Protein AF-A0A1F6BPK5-F1 (afdb_monomer_lite)

Radius of gyration: 17.81 Å; chains: 1; bounding box: 45×34×49 Å

Structure (mmCIF, N/CA/C/O backbone):
data_AF-A0A1F6BPK5-F1
#
_entry.id   AF-A0A1F6BPK5-F1
#
loop_
_atom_site.group_PDB
_atom_site.id
_atom_site.type_symbol
_atom_site.label_atom_id
_atom_site.label_alt_id
_atom_site.label_comp_id
_atom_site.label_asym_id
_atom_site.label_entity_id
_atom_site.label_seq_id
_atom_site.pdbx_PDB_ins_code
_atom_site.Cartn_x
_atom_site.Cartn_y
_atom_site.Cartn_z
_atom_site.occupancy
_atom_site.B_iso_or_equiv
_atom_site.auth_seq_id
_atom_site.auth_comp_id
_atom_site.auth_asym_id
_atom_site.auth_atom_id
_atom_site.pdbx_PDB_model_num
ATOM 1 N N . MET A 1 1 ? 6.406 4.941 -2.514 1.00 57.94 1 MET A N 1
ATOM 2 C CA . MET A 1 1 ? 6.292 3.606 -1.877 1.00 57.94 1 MET A CA 1
ATOM 3 C C . MET A 1 1 ? 5.947 3.886 -0.438 1.00 57.94 1 MET A C 1
ATOM 5 O O . MET A 1 1 ? 6.819 4.162 0.384 1.00 57.94 1 MET A O 1
ATOM 9 N N . ASP A 1 2 ? 4.649 3.941 -0.199 1.00 77.12 2 ASP A N 1
ATOM 10 C CA . ASP A 1 2 ? 4.067 4.678 0.917 1.00 77.12 2 ASP A CA 1
ATOM 11 C C . ASP A 1 2 ? 3.753 3.760 2.105 1.00 77.12 2 ASP A C 1
ATOM 13 O O . ASP A 1 2 ? 3.409 4.226 3.186 1.00 77.12 2 ASP A O 1
ATOM 17 N N . LEU A 1 3 ? 4.065 2.467 1.957 1.00 84.62 3 LEU A N 1
ATOM 18 C CA . LEU A 1 3 ? 3.972 1.414 2.967 1.00 84.62 3 LEU A CA 1
ATOM 19 C C . LEU A 1 3 ? 4.445 1.828 4.373 1.00 84.62 3 LEU A C 1
ATOM 21 O O . LEU A 1 3 ? 3.676 1.653 5.322 1.00 84.62 3 LEU A O 1
ATOM 25 N N . PRO A 1 4 ? 5.650 2.408 4.577 1.00 84.31 4 PRO A N 1
ATOM 26 C CA . PRO A 1 4 ? 6.042 2.852 5.914 1.00 84.31 4 PRO A CA 1
ATOM 27 C C . PRO A 1 4 ? 5.141 3.971 6.444 1.00 84.31 4 PRO A C 1
ATOM 29 O O . PRO A 1 4 ? 4.844 4.001 7.634 1.00 84.31 4 PRO A O 1
ATOM 32 N N . SER A 1 5 ? 4.688 4.876 5.572 1.00 83.31 5 SER A N 1
ATOM 33 C CA . SER A 1 5 ? 3.775 5.962 5.936 1.00 83.31 5 SER A CA 1
ATOM 34 C C . SER A 1 5 ? 2.408 5.413 6.350 1.00 83.31 5 SER A C 1
ATOM 36 O O . SER A 1 5 ? 1.886 5.826 7.382 1.00 83.31 5 SER A O 1
ATOM 38 N N . HIS A 1 6 ? 1.852 4.456 5.605 1.00 87.56 6 HIS A N 1
ATOM 39 C CA . HIS A 1 6 ? 0.557 3.838 5.906 1.00 87.56 6 HIS A CA 1
ATOM 40 C C . HIS A 1 6 ? 0.565 3.072 7.226 1.00 87.56 6 HIS A C 1
ATOM 42 O O . HIS A 1 6 ? -0.336 3.246 8.050 1.00 87.56 6 HIS A O 1
ATOM 48 N N . ILE A 1 7 ? 1.618 2.291 7.478 1.00 89.25 7 ILE A N 1
ATOM 49 C CA . ILE A 1 7 ? 1.792 1.573 8.746 1.00 89.25 7 ILE A CA 1
ATOM 50 C C . ILE A 1 7 ? 1.935 2.562 9.910 1.00 89.25 7 ILE A C 1
ATOM 52 O O . ILE A 1 7 ? 1.263 2.406 10.931 1.00 89.25 7 ILE A O 1
ATOM 56 N N . LEU A 1 8 ? 2.789 3.582 9.776 1.00 87.06 8 LEU A N 1
ATOM 57 C CA . LEU A 1 8 ? 3.052 4.531 10.860 1.00 87.06 8 LEU A CA 1
ATOM 58 C C . LEU A 1 8 ? 1.832 5.396 11.183 1.00 87.06 8 LEU A C 1
ATOM 60 O O . LEU A 1 8 ? 1.503 5.541 12.361 1.00 87.06 8 LEU A O 1
ATOM 64 N N . TRP A 1 9 ? 1.133 5.925 10.175 1.00 85.25 9 TRP A N 1
ATOM 65 C CA . TRP A 1 9 ? -0.094 6.694 10.397 1.00 85.25 9 TRP A CA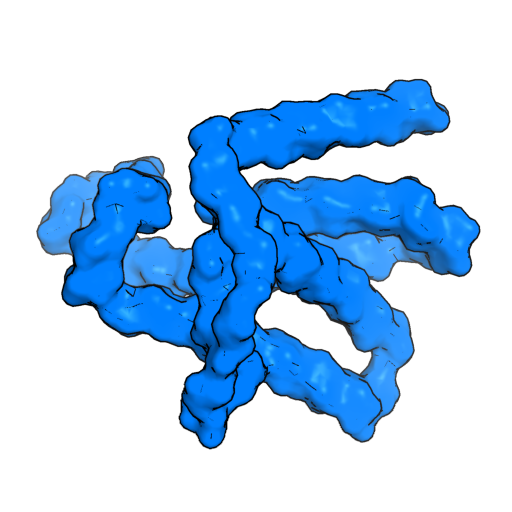 1
ATOM 66 C C . TRP A 1 9 ? -1.184 5.847 11.045 1.00 85.25 9 TRP A C 1
ATOM 68 O O . TRP A 1 9 ? -1.790 6.290 12.019 1.00 85.25 9 TRP A O 1
ATOM 78 N N . THR A 1 10 ? -1.380 4.613 10.574 1.00 88.75 10 THR A N 1
ATOM 79 C CA . THR A 1 10 ? -2.347 3.681 11.172 1.00 88.75 10 THR A CA 1
ATOM 80 C C . THR A 1 10 ? -2.006 3.409 12.633 1.00 88.75 10 THR A C 1
ATOM 82 O O . THR A 1 10 ? -2.872 3.527 13.498 1.00 88.75 10 THR A O 1
ATOM 85 N N . TYR A 1 11 ? -0.735 3.132 12.939 1.00 88.50 11 TYR A N 1
ATOM 86 C CA . TYR A 1 11 ? -0.284 2.904 14.312 1.00 88.50 11 TYR A CA 1
ATOM 87 C C . TYR A 1 11 ? -0.525 4.121 15.214 1.00 88.50 11 TYR A C 1
ATOM 89 O O . TYR A 1 11 ? -1.038 3.988 16.325 1.00 88.50 11 TYR A O 1
ATOM 97 N N . ILE A 1 12 ? -0.161 5.313 14.739 1.00 84.00 12 ILE A N 1
ATOM 98 C CA . ILE A 1 12 ? -0.342 6.575 15.462 1.00 84.00 12 ILE A CA 1
ATOM 99 C C . ILE A 1 12 ? -1.823 6.818 15.758 1.00 84.00 12 ILE A C 1
ATOM 101 O O . ILE A 1 12 ? -2.187 7.070 16.907 1.00 84.00 12 ILE A O 1
ATOM 105 N N . LEU A 1 13 ? -2.684 6.699 14.749 1.00 81.38 13 LEU A N 1
ATOM 106 C CA . LEU A 1 13 ? -4.117 6.944 14.891 1.00 81.38 13 LEU A CA 1
ATOM 107 C C . LEU A 1 13 ? -4.771 5.923 15.822 1.00 81.38 13 LEU A C 1
ATOM 109 O O . LEU A 1 13 ? -5.578 6.300 16.673 1.00 81.38 13 LEU A O 1
ATOM 113 N N . GLU A 1 14 ? -4.369 4.655 15.753 1.00 83.69 14 GLU A N 1
ATOM 114 C CA . GLU A 1 14 ? -4.842 3.654 16.704 1.00 83.69 14 GLU A CA 1
ATOM 115 C C . GLU A 1 14 ? -4.451 3.982 18.148 1.00 83.69 14 GLU A C 1
ATOM 117 O O . GLU A 1 14 ? -5.268 3.827 19.055 1.00 83.69 14 GLU A O 1
ATOM 122 N N . ARG A 1 15 ? -3.223 4.462 18.377 1.00 80.88 15 ARG A N 1
ATOM 123 C CA . ARG A 1 15 ? -2.711 4.787 19.719 1.00 80.88 15 ARG A CA 1
ATOM 124 C C . ARG A 1 15 ? -3.194 6.116 20.289 1.00 80.88 15 ARG A C 1
ATOM 126 O O . ARG A 1 15 ? -3.064 6.310 21.492 1.00 80.88 15 ARG A O 1
ATOM 133 N N . VAL A 1 16 ? -3.682 7.032 19.459 1.00 76.56 16 VAL A N 1
ATOM 134 C CA . VAL A 1 16 ? -4.148 8.355 19.907 1.00 76.56 16 VAL A CA 1
ATOM 135 C C . VAL A 1 16 ? -5.672 8.417 19.958 1.00 76.56 16 VAL A C 1
ATOM 137 O O . VAL A 1 16 ? -6.241 8.942 20.913 1.00 76.56 16 VAL A O 1
ATOM 140 N N . VAL A 1 17 ? -6.342 7.877 18.941 1.00 71.38 17 VAL A N 1
ATOM 141 C CA . VAL A 1 17 ? -7.788 8.044 18.744 1.00 71.38 17 VAL A CA 1
ATOM 142 C C . VAL A 1 17 ? -8.554 6.819 19.235 1.00 71.38 17 VAL A C 1
ATOM 144 O O . VAL A 1 17 ? -9.564 6.942 19.931 1.00 71.38 17 VAL A O 1
ATOM 147 N N . ILE A 1 18 ? -8.073 5.620 18.900 1.00 71.25 18 ILE A N 1
ATOM 148 C CA . ILE A 1 18 ? -8.838 4.386 19.118 1.00 71.25 18 ILE A CA 1
ATOM 149 C C . ILE A 1 18 ? -8.565 3.786 20.493 1.00 71.25 18 ILE A C 1
ATOM 151 O O . ILE A 1 18 ? -9.508 3.348 21.139 1.00 71.25 18 ILE A O 1
ATOM 155 N N . SER A 1 19 ? -7.337 3.825 21.011 1.00 65.38 19 SER A N 1
ATOM 156 C CA . SER A 1 19 ? -7.032 3.251 22.332 1.00 65.38 19 SER A CA 1
ATOM 157 C C . SER A 1 19 ? -7.771 3.924 23.492 1.00 65.38 19 SER A C 1
ATOM 159 O O . SER A 1 19 ? -7.908 3.321 24.550 1.00 65.38 19 SER A O 1
ATOM 161 N N . ASN A 1 20 ? -8.257 5.154 23.296 1.00 62.56 20 ASN A N 1
ATOM 162 C CA . ASN A 1 20 ? -9.085 5.866 24.273 1.00 62.56 20 ASN A CA 1
ATOM 163 C C . ASN A 1 20 ? -10.575 5.472 24.209 1.00 62.56 20 ASN A C 1
ATOM 165 O O . ASN A 1 20 ? -11.313 5.754 25.148 1.00 62.56 20 ASN A O 1
ATOM 169 N N . SER A 1 21 ? -11.031 4.839 23.122 1.00 61.62 21 SER A N 1
ATOM 170 C CA . SER A 1 21 ? -12.451 4.525 22.869 1.00 61.62 21 SER A CA 1
ATOM 171 C C . SER A 1 21 ? -12.746 3.026 22.762 1.00 61.62 21 SER A C 1
ATOM 173 O O . SER A 1 21 ? -13.840 2.575 23.097 1.00 61.62 21 SER A O 1
ATOM 175 N N . VAL A 1 22 ? -11.766 2.236 22.333 1.00 62.97 22 VAL A N 1
ATOM 176 C CA . VAL A 1 22 ? -11.836 0.788 22.170 1.00 62.97 22 VAL A CA 1
ATOM 177 C C . VAL A 1 22 ? -10.661 0.203 22.934 1.00 62.97 22 VAL A C 1
ATOM 179 O O . VAL A 1 22 ? -9.525 0.636 22.755 1.00 62.97 22 VAL A O 1
ATOM 182 N N . ASN A 1 23 ? -10.919 -0.799 23.774 1.00 64.38 23 ASN A N 1
ATOM 183 C CA . ASN A 1 23 ? -9.879 -1.525 24.500 1.00 64.38 23 ASN A CA 1
ATOM 184 C C . ASN A 1 23 ? -9.030 -2.316 23.481 1.00 64.38 23 ASN A C 1
ATOM 186 O O . ASN A 1 23 ? -9.301 -3.478 23.163 1.00 64.38 23 ASN A O 1
ATOM 190 N N . SER A 1 24 ? -8.080 -1.626 22.848 1.00 69.50 24 SER A N 1
ATOM 191 C CA . SER A 1 24 ? -7.398 -2.065 21.635 1.00 69.50 24 SER A CA 1
ATOM 192 C C . SER A 1 24 ? -6.384 -3.145 21.989 1.00 69.50 24 SER A C 1
ATOM 194 O O . SER A 1 24 ? -5.237 -2.858 22.343 1.00 69.50 24 SER A O 1
ATOM 196 N N . SER A 1 25 ? -6.826 -4.402 21.927 1.00 84.50 25 SER A N 1
ATOM 197 C CA . SER A 1 25 ? -5.951 -5.554 22.133 1.00 84.50 25 SER A CA 1
ATOM 198 C C . SER A 1 25 ? -4.782 -5.538 21.133 1.00 84.50 25 SER A C 1
ATOM 200 O O . SER A 1 25 ? -4.953 -5.076 20.000 1.00 84.50 25 SER A O 1
ATOM 202 N N . PRO A 1 26 ? -3.607 -6.096 21.481 1.00 86.12 26 PRO A N 1
ATOM 203 C CA . PRO A 1 26 ? -2.479 -6.203 20.550 1.00 86.12 26 PRO A CA 1
ATOM 204 C C . PRO A 1 26 ? -2.858 -6.876 19.225 1.00 86.12 26 PRO A C 1
ATOM 206 O O . PRO A 1 26 ? -2.368 -6.498 18.165 1.00 86.12 26 PRO A O 1
ATOM 209 N N . LYS A 1 27 ? -3.788 -7.837 19.279 1.00 87.06 27 LYS A N 1
ATOM 210 C CA . LYS A 1 27 ? -4.315 -8.523 18.100 1.00 87.06 27 LYS A CA 1
ATOM 211 C C . LYS A 1 27 ? -5.055 -7.568 17.159 1.00 87.06 27 LYS A C 1
ATOM 213 O O . LYS A 1 27 ? -4.875 -7.680 15.951 1.00 87.06 27 LYS A O 1
ATOM 218 N N . PHE A 1 28 ? -5.874 -6.654 17.692 1.00 86.88 28 PHE A N 1
ATOM 219 C CA . PHE A 1 28 ? -6.577 -5.641 16.892 1.00 86.88 28 PHE A CA 1
ATOM 220 C C . PHE A 1 28 ? -5.570 -4.774 16.137 1.00 86.88 28 PHE A C 1
ATOM 222 O O . PHE A 1 28 ? -5.626 -4.720 14.916 1.00 86.88 28 PHE A O 1
ATOM 229 N N . VAL A 1 29 ? -4.589 -4.226 16.862 1.00 87.88 29 VAL A N 1
ATOM 230 C CA . VAL A 1 29 ? -3.551 -3.347 16.303 1.00 87.88 29 VAL A CA 1
ATOM 231 C C . VAL A 1 29 ? -2.795 -4.035 15.170 1.00 87.88 29 VAL A C 1
ATOM 233 O O . VAL A 1 29 ? -2.714 -3.524 14.060 1.00 87.88 29 VAL A O 1
ATOM 236 N N . LEU A 1 30 ? -2.293 -5.249 15.408 1.00 90.44 30 LEU A N 1
ATOM 237 C CA . LEU A 1 30 ? -1.567 -6.000 14.379 1.00 90.44 30 LEU A CA 1
ATOM 238 C C . LEU A 1 30 ? -2.426 -6.283 13.140 1.00 90.44 30 LEU A C 1
ATOM 240 O O . LEU A 1 30 ? -1.920 -6.249 12.022 1.00 90.44 30 LEU A O 1
ATOM 244 N N . THR A 1 31 ? -3.721 -6.538 13.334 1.00 89.88 31 THR A N 1
ATOM 245 C CA . THR A 1 31 ? -4.652 -6.813 12.234 1.00 89.88 31 THR A CA 1
ATOM 246 C C . THR A 1 31 ? -4.928 -5.553 11.414 1.00 89.88 31 THR A C 1
ATOM 248 O O . THR A 1 31 ? -4.913 -5.613 10.187 1.00 89.88 31 THR A O 1
ATOM 251 N N . SER A 1 32 ? -5.114 -4.400 12.058 1.00 90.31 32 SER A N 1
ATOM 252 C CA . SER A 1 32 ? -5.283 -3.123 11.361 1.00 90.31 32 SER A CA 1
ATOM 253 C C . SER A 1 32 ? -4.016 -2.710 10.614 1.00 90.31 32 SER A C 1
ATOM 255 O O . SER A 1 32 ? -4.095 -2.332 9.450 1.00 90.31 32 SER A O 1
ATOM 257 N N . LEU A 1 33 ? -2.835 -2.843 11.229 1.00 92.44 33 LEU A N 1
ATOM 258 C CA . LEU A 1 33 ? -1.558 -2.564 10.558 1.00 92.44 33 LEU A CA 1
ATOM 259 C C . LEU A 1 33 ? -1.349 -3.464 9.339 1.00 92.44 33 LEU A C 1
ATOM 261 O O . LEU A 1 33 ? -0.877 -2.995 8.306 1.00 92.44 33 LEU A O 1
ATOM 265 N N . PHE A 1 34 ? -1.732 -4.739 9.441 1.00 92.62 34 PHE A N 1
ATOM 266 C CA . PHE A 1 34 ? -1.723 -5.647 8.302 1.00 92.62 34 PHE A CA 1
ATOM 267 C C . PHE A 1 34 ? -2.630 -5.134 7.179 1.00 92.62 34 PHE A C 1
ATOM 269 O O . PHE A 1 34 ? -2.166 -5.019 6.050 1.00 92.62 34 PHE A O 1
ATOM 276 N N . PHE A 1 35 ? -3.881 -4.763 7.471 1.00 90.94 35 PHE A N 1
ATOM 277 C CA . PHE A 1 35 ? -4.796 -4.237 6.452 1.00 90.94 35 PHE A CA 1
ATOM 278 C C . PHE A 1 35 ? -4.380 -2.876 5.884 1.00 90.94 35 PHE A C 1
ATOM 280 O O . PHE A 1 35 ? -4.669 -2.608 4.722 1.00 90.94 35 PHE A O 1
ATOM 287 N N . ALA A 1 36 ? -3.660 -2.055 6.649 1.00 91.00 36 ALA A N 1
ATOM 288 C CA . ALA A 1 36 ? -3.068 -0.814 6.156 1.00 91.00 36 ALA A CA 1
ATOM 289 C C . ALA A 1 36 ? -1.877 -1.052 5.213 1.00 91.00 36 ALA A C 1
ATOM 291 O O . ALA A 1 36 ? -1.648 -0.273 4.296 1.00 91.00 36 ALA A O 1
ATOM 292 N N . ALA A 1 37 ? -1.110 -2.120 5.436 1.00 91.25 37 ALA A N 1
ATOM 293 C CA . ALA A 1 37 ? 0.040 -2.496 4.614 1.00 91.25 37 ALA A CA 1
ATOM 294 C C . ALA A 1 37 ? -0.339 -3.324 3.378 1.00 91.25 37 ALA A C 1
ATOM 296 O O . ALA A 1 37 ? 0.399 -3.373 2.392 1.00 91.25 37 ALA A O 1
ATOM 297 N N . LEU A 1 38 ? -1.464 -4.033 3.456 1.00 89.94 38 LEU A N 1
ATOM 298 C CA . LEU A 1 38 ? -1.869 -5.033 2.479 1.00 89.94 38 LEU A CA 1
ATOM 299 C C . LEU A 1 38 ? -1.957 -4.502 1.037 1.00 89.94 38 LEU A C 1
ATOM 301 O O . LEU A 1 38 ? -1.457 -5.206 0.157 1.00 89.94 38 LEU A O 1
ATOM 305 N N . PRO A 1 39 ? -2.520 -3.308 0.757 1.00 87.62 39 PRO A N 1
ATOM 306 C CA . PRO A 1 39 ? -2.608 -2.808 -0.612 1.00 87.62 39 PRO A CA 1
ATOM 307 C C . PRO A 1 39 ? -1.223 -2.599 -1.229 1.00 87.62 39 PRO A C 1
ATOM 309 O O . PRO A 1 39 ? -0.935 -3.144 -2.292 1.00 87.62 39 PRO A O 1
ATOM 312 N N . ASP A 1 40 ? -0.322 -1.926 -0.508 1.00 87.25 40 ASP A N 1
ATOM 313 C CA . ASP A 1 40 ? 1.047 -1.676 -0.967 1.00 87.25 40 ASP A CA 1
ATOM 314 C C . ASP A 1 40 ? 1.819 -2.974 -1.226 1.00 87.25 40 ASP A C 1
ATOM 316 O O . ASP A 1 40 ? 2.574 -3.079 -2.197 1.00 87.25 40 ASP A O 1
ATOM 320 N N . ILE A 1 41 ? 1.644 -3.976 -0.355 1.00 89.38 41 ILE A N 1
ATOM 321 C CA . ILE A 1 41 ? 2.297 -5.282 -0.492 1.00 89.38 41 ILE A CA 1
ATOM 322 C C . ILE A 1 41 ? 1.775 -5.998 -1.737 1.00 89.38 41 ILE A C 1
ATOM 324 O O . ILE A 1 41 ? 2.577 -6.497 -2.530 1.00 89.38 41 ILE A O 1
ATOM 328 N N . LEU A 1 42 ? 0.454 -6.063 -1.912 1.00 88.25 42 LEU A N 1
ATOM 329 C CA . LEU A 1 42 ? -0.176 -6.733 -3.050 1.00 88.25 42 LEU A CA 1
ATOM 330 C C . LEU A 1 42 ? 0.119 -6.021 -4.373 1.00 88.25 42 LEU A C 1
ATOM 332 O O . LEU A 1 42 ? 0.261 -6.687 -5.395 1.00 88.25 42 LEU A O 1
ATOM 336 N N . GLU A 1 43 ? 0.266 -4.699 -4.355 1.00 85.69 43 GLU A N 1
ATOM 337 C CA . GLU A 1 43 ? 0.647 -3.919 -5.529 1.00 85.69 43 GLU A CA 1
ATOM 338 C C . GLU A 1 43 ? 2.124 -4.104 -5.896 1.00 85.69 43 GLU A C 1
ATOM 340 O O . GLU A 1 43 ? 2.466 -4.411 -7.040 1.00 85.69 43 GLU A O 1
ATOM 345 N N . SER A 1 44 ? 3.014 -3.979 -4.914 1.00 86.00 44 SER A N 1
ATOM 346 C CA . SER A 1 44 ? 4.456 -3.922 -5.164 1.00 86.00 44 SER A CA 1
ATOM 347 C C . SER A 1 44 ? 5.081 -5.298 -5.393 1.00 86.00 44 SER A C 1
ATOM 349 O O . SER A 1 44 ? 6.051 -5.435 -6.142 1.00 86.00 44 SER A O 1
ATOM 351 N N . THR A 1 45 ? 4.555 -6.336 -4.739 1.00 90.12 45 THR A N 1
ATOM 352 C CA . THR A 1 45 ? 5.162 -7.676 -4.734 1.00 90.12 45 THR A CA 1
ATOM 353 C C . THR A 1 45 ? 5.196 -8.315 -6.126 1.00 90.12 45 THR A C 1
ATOM 355 O O . THR A 1 45 ? 6.276 -8.756 -6.525 1.00 90.12 45 THR A O 1
ATOM 358 N N . PRO A 1 46 ? 4.102 -8.344 -6.915 1.00 90.69 46 PRO A N 1
ATOM 359 C CA . PRO A 1 46 ? 4.132 -8.889 -8.273 1.00 90.69 46 PRO A CA 1
ATOM 360 C C . PRO A 1 46 ? 5.166 -8.191 -9.161 1.00 90.69 46 PRO A C 1
ATOM 362 O O . PRO A 1 46 ? 5.872 -8.852 -9.925 1.00 90.69 46 PRO A O 1
ATOM 365 N N . PHE A 1 47 ? 5.309 -6.869 -9.021 1.00 90.25 47 PHE A N 1
ATOM 366 C CA . PHE A 1 47 ? 6.285 -6.095 -9.781 1.00 90.25 47 PHE A CA 1
ATOM 367 C C . PHE A 1 47 ? 7.728 -6.425 -9.384 1.00 90.25 47 PHE A C 1
ATOM 369 O O . PHE A 1 47 ? 8.558 -6.726 -10.247 1.00 90.25 47 PHE A O 1
ATOM 376 N N . ILE A 1 48 ? 8.018 -6.475 -8.082 1.00 91.88 48 ILE A N 1
ATOM 377 C CA . ILE A 1 48 ? 9.337 -6.862 -7.562 1.00 91.88 48 ILE A CA 1
ATOM 378 C C . ILE A 1 48 ? 9.696 -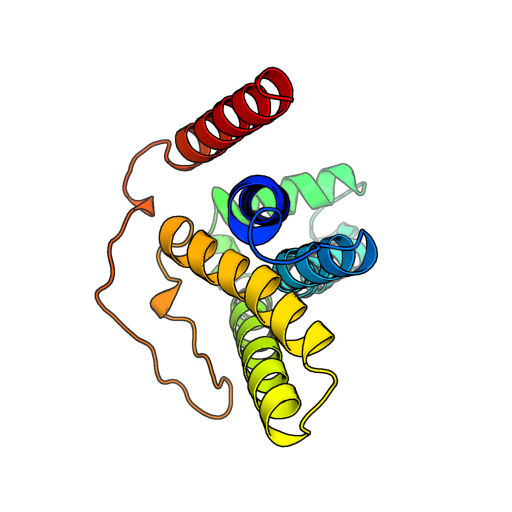8.293 -7.987 1.00 91.88 48 ILE A C 1
ATOM 380 O O . ILE A 1 48 ? 10.819 -8.537 -8.433 1.00 91.88 48 ILE A O 1
ATOM 384 N N . VAL A 1 49 ? 8.753 -9.235 -7.890 1.00 93.19 49 VAL A N 1
ATOM 385 C CA . VAL A 1 49 ? 8.950 -10.632 -8.309 1.00 93.19 49 VAL A CA 1
ATOM 386 C C . VAL A 1 49 ? 9.223 -10.709 -9.809 1.00 93.19 49 VAL A C 1
ATOM 388 O O . VAL A 1 49 ? 10.185 -11.362 -10.220 1.00 93.19 49 VAL A O 1
ATOM 391 N N . TYR A 1 50 ? 8.450 -10.000 -10.634 1.00 93.62 50 TYR A N 1
ATOM 392 C CA . TYR A 1 50 ? 8.678 -9.942 -12.078 1.00 93.62 50 TYR A CA 1
ATOM 393 C C . TYR A 1 50 ? 10.092 -9.444 -12.414 1.00 93.62 50 TYR A C 1
ATOM 395 O O . TYR A 1 50 ? 10.790 -10.070 -13.221 1.00 93.62 50 TYR A O 1
ATOM 403 N N . LEU A 1 51 ? 10.546 -8.363 -11.770 1.00 94.19 51 LEU A N 1
ATOM 404 C CA . LEU A 1 51 ? 11.892 -7.817 -11.963 1.00 94.19 51 LEU A CA 1
ATOM 405 C C . LEU A 1 51 ? 12.982 -8.775 -11.477 1.00 94.19 51 LEU A C 1
ATOM 407 O O . LEU A 1 51 ? 14.020 -8.897 -12.126 1.00 94.19 51 LEU A O 1
ATOM 411 N N . ALA A 1 52 ? 12.753 -9.488 -10.373 1.00 94.38 52 ALA A N 1
ATOM 412 C CA . ALA A 1 52 ? 13.686 -10.491 -9.869 1.00 94.38 52 ALA A CA 1
ATOM 413 C C . ALA A 1 52 ? 13.868 -11.653 -10.857 1.00 94.38 52 ALA A C 1
ATOM 415 O O . ALA A 1 52 ? 15.003 -12.076 -11.103 1.00 94.38 52 ALA A O 1
ATOM 416 N N . LEU A 1 53 ? 12.774 -12.117 -11.467 1.00 95.75 53 LEU A N 1
ATOM 417 C CA . LEU A 1 53 ? 12.790 -13.166 -12.489 1.00 95.75 53 LEU A CA 1
ATOM 418 C C . LEU A 1 53 ? 13.455 -12.693 -13.791 1.00 95.75 53 LEU A C 1
ATOM 420 O O . LEU A 1 53 ? 14.209 -13.442 -14.410 1.00 95.75 53 LEU A O 1
ATOM 424 N N . HIS A 1 54 ? 13.261 -11.427 -14.169 1.00 94.88 54 HIS A N 1
ATOM 425 C CA . HIS A 1 54 ? 13.797 -10.846 -15.406 1.00 94.88 54 HIS A CA 1
ATOM 426 C C . HIS A 1 54 ? 15.051 -9.990 -15.192 1.00 94.88 54 HIS A C 1
ATOM 428 O O . HIS A 1 54 ? 15.422 -9.196 -16.057 1.00 94.88 54 HIS A O 1
ATOM 434 N N . ARG A 1 55 ? 15.757 -10.170 -14.069 1.00 94.38 55 ARG A N 1
ATOM 435 C CA . ARG A 1 55 ? 16.849 -9.281 -13.637 1.00 94.38 55 ARG A CA 1
ATOM 436 C C . ARG A 1 55 ? 17.943 -9.072 -14.689 1.00 94.38 55 ARG A C 1
ATOM 438 O O . ARG A 1 55 ? 18.456 -7.969 -14.825 1.00 94.38 55 ARG A O 1
ATOM 445 N N . LYS A 1 56 ? 18.255 -10.101 -15.491 1.00 93.88 56 LYS A N 1
ATOM 446 C CA . LYS A 1 56 ? 19.252 -10.019 -16.576 1.00 93.88 56 LYS A CA 1
ATOM 447 C C . LYS A 1 56 ? 18.834 -9.048 -17.685 1.00 93.88 56 LYS A C 1
ATOM 449 O O . LYS A 1 56 ? 19.678 -8.299 -18.158 1.00 93.88 56 LYS A O 1
ATOM 454 N N . LYS A 1 57 ? 17.548 -9.034 -18.061 1.00 94.00 57 LYS A N 1
ATOM 455 C CA . LYS A 1 57 ? 16.998 -8.146 -19.102 1.00 94.00 57 LYS A CA 1
ATOM 456 C C . LYS A 1 57 ? 17.153 -6.673 -18.721 1.00 94.00 57 LYS A C 1
ATOM 458 O O . LYS A 1 57 ? 17.427 -5.848 -19.579 1.00 94.00 57 LYS A O 1
ATOM 463 N N . TYR A 1 58 ? 17.004 -6.372 -17.433 1.00 91.06 58 TYR A N 1
ATOM 464 C CA . TYR A 1 58 ? 17.051 -5.012 -16.891 1.00 91.06 58 TYR A CA 1
ATOM 465 C C . TYR A 1 58 ? 18.410 -4.649 -16.263 1.00 91.06 58 TYR A C 1
ATOM 467 O O . TYR A 1 58 ? 18.528 -3.622 -15.603 1.00 91.06 58 TYR A O 1
ATOM 475 N N . GLY A 1 59 ? 19.443 -5.487 -16.419 1.00 93.50 59 GLY A N 1
ATOM 476 C CA . GLY A 1 59 ? 20.776 -5.223 -15.858 1.00 93.50 59 GLY A CA 1
ATOM 477 C C . GLY A 1 59 ? 20.846 -5.219 -14.321 1.00 93.50 59 GLY A C 1
ATOM 478 O O . GLY A 1 59 ? 21.791 -4.679 -13.745 1.00 93.50 59 GLY A O 1
ATOM 479 N N . LEU A 1 60 ? 19.870 -5.826 -13.640 1.00 94.88 60 LEU A N 1
ATOM 480 C CA . LEU A 1 60 ? 19.747 -5.847 -12.182 1.00 94.88 60 LEU A CA 1
ATOM 481 C C . LEU A 1 60 ? 20.561 -7.015 -11.604 1.00 94.88 60 LEU A C 1
ATOM 483 O O . LEU A 1 60 ? 20.351 -8.183 -11.944 1.00 94.88 60 LEU A O 1
ATOM 487 N N . LYS A 1 61 ? 21.520 -6.709 -10.724 1.00 92.75 61 LYS A N 1
ATOM 488 C CA . LYS A 1 61 ? 22.494 -7.690 -10.204 1.00 92.75 61 LYS A CA 1
ATOM 489 C C . LYS A 1 61 ? 22.061 -8.329 -8.888 1.00 92.75 61 LYS A C 1
ATOM 491 O O . LYS A 1 61 ? 22.363 -9.491 -8.639 1.00 92.75 61 LYS A O 1
ATOM 496 N N . ASN A 1 62 ? 21.380 -7.574 -8.033 1.00 93.31 62 ASN A N 1
ATOM 497 C CA . ASN A 1 62 ? 20.992 -7.998 -6.689 1.00 93.31 62 ASN A CA 1
ATOM 498 C C . ASN A 1 62 ? 19.667 -7.353 -6.252 1.00 93.31 62 ASN A C 1
ATOM 500 O O . ASN A 1 62 ? 19.138 -6.463 -6.919 1.00 93.31 62 ASN A O 1
ATOM 504 N N . PHE A 1 63 ? 19.142 -7.784 -5.105 1.00 88.88 63 PHE A N 1
ATOM 505 C CA . PHE A 1 63 ? 17.879 -7.270 -4.574 1.00 88.88 63 PHE A CA 1
ATOM 506 C C . PHE A 1 63 ? 17.901 -5.752 -4.335 1.00 88.88 63 PHE A C 1
ATOM 508 O O . PHE A 1 63 ? 16.945 -5.062 -4.676 1.00 88.88 63 PHE A O 1
ATOM 515 N N . LYS A 1 64 ? 19.030 -5.206 -3.860 1.00 92.69 64 LYS A N 1
ATOM 516 C CA . LYS A 1 64 ? 19.209 -3.756 -3.688 1.00 92.69 64 LYS A CA 1
ATOM 517 C C . LYS A 1 64 ? 19.017 -3.000 -5.008 1.00 92.69 64 LYS A C 1
ATOM 519 O O . LYS A 1 64 ? 18.304 -2.007 -5.029 1.00 92.69 64 LYS A O 1
ATOM 524 N N . SER A 1 65 ? 19.595 -3.492 -6.107 1.00 93.00 65 SER A N 1
ATOM 525 C CA . SER A 1 65 ? 19.428 -2.880 -7.432 1.00 93.00 65 SER A CA 1
ATOM 526 C C . SER A 1 65 ? 17.990 -2.954 -7.945 1.00 93.00 65 SER A C 1
ATOM 528 O O . SER A 1 65 ? 17.539 -2.001 -8.566 1.00 93.00 65 SER A O 1
ATOM 530 N N . ILE A 1 66 ? 17.254 -4.031 -7.636 1.00 91.94 66 ILE A N 1
ATOM 531 C CA . ILE A 1 66 ? 15.825 -4.141 -7.966 1.00 91.94 66 ILE A CA 1
ATOM 532 C C . ILE A 1 66 ? 15.042 -3.066 -7.219 1.00 91.94 66 ILE A C 1
ATOM 534 O O . ILE A 1 66 ? 14.289 -2.322 -7.833 1.00 91.94 66 ILE A O 1
ATOM 538 N N . PHE A 1 67 ? 15.258 -2.938 -5.911 1.00 89.62 67 PHE A N 1
ATOM 539 C CA . PHE A 1 67 ? 14.539 -1.961 -5.101 1.00 89.62 67 PHE A CA 1
ATOM 540 C C . PHE A 1 67 ? 14.854 -0.517 -5.518 1.00 89.62 67 PHE A C 1
ATOM 542 O O . PHE A 1 67 ? 13.947 0.298 -5.660 1.00 89.62 67 PHE A O 1
ATOM 549 N N . SER A 1 68 ? 16.126 -0.208 -5.795 1.00 89.31 68 SER A N 1
ATOM 550 C CA . SER A 1 68 ? 16.521 1.098 -6.336 1.00 89.31 68 SER A CA 1
ATOM 551 C C . SER A 1 68 ? 15.887 1.380 -7.698 1.00 89.31 68 SER A C 1
ATOM 553 O O . SER A 1 68 ? 15.449 2.501 -7.928 1.00 89.31 68 SER A O 1
ATOM 555 N N . PHE A 1 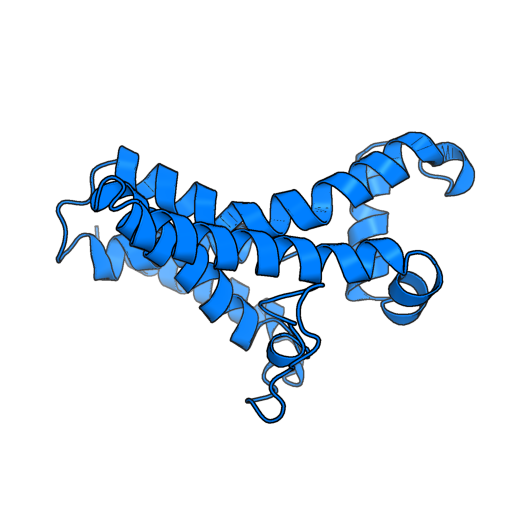69 ? 15.804 0.375 -8.576 1.00 91.00 69 PHE A N 1
ATOM 556 C CA . PHE A 1 69 ? 15.140 0.506 -9.871 1.00 91.00 69 PHE A CA 1
ATOM 557 C C . PHE A 1 69 ? 13.641 0.773 -9.718 1.00 91.00 69 PHE A C 1
ATOM 559 O O . PHE A 1 69 ? 13.124 1.669 -10.374 1.00 91.00 69 PHE A O 1
ATOM 566 N N . VAL A 1 70 ? 12.958 0.047 -8.825 1.00 88.38 70 VAL A N 1
ATOM 567 C CA . VAL A 1 70 ? 11.536 0.276 -8.524 1.00 88.38 70 VAL A CA 1
ATOM 568 C C . VAL A 1 70 ? 11.322 1.705 -8.035 1.00 88.38 70 VAL A C 1
ATOM 570 O O . VAL A 1 70 ? 10.480 2.403 -8.580 1.00 88.38 70 VAL A O 1
ATOM 573 N N . ILE A 1 71 ? 12.115 2.177 -7.069 1.00 84.81 71 ILE A N 1
ATOM 574 C CA . ILE A 1 71 ? 11.982 3.551 -6.564 1.00 84.81 71 ILE A CA 1
ATOM 575 C C . ILE A 1 71 ? 12.199 4.575 -7.682 1.00 84.81 71 ILE A C 1
ATOM 577 O O . ILE A 1 71 ? 11.406 5.508 -7.797 1.00 84.81 71 ILE A O 1
ATOM 581 N N . ASP A 1 72 ? 13.252 4.412 -8.486 1.00 86.56 72 ASP A N 1
ATOM 582 C CA . ASP A 1 72 ? 13.574 5.348 -9.567 1.00 86.56 72 ASP A CA 1
ATOM 583 C C . ASP A 1 72 ? 12.455 5.396 -10.610 1.00 86.56 72 ASP A C 1
ATOM 585 O O . ASP A 1 72 ? 11.982 6.476 -10.966 1.00 86.56 72 ASP A O 1
ATOM 589 N N . ILE A 1 73 ? 11.977 4.232 -11.052 1.00 85.94 73 ILE A N 1
ATOM 590 C CA . ILE A 1 73 ? 10.984 4.166 -12.119 1.00 85.94 73 ILE A CA 1
ATOM 591 C C . ILE A 1 73 ? 9.605 4.653 -11.657 1.00 85.94 73 ILE A C 1
ATOM 593 O O . ILE A 1 73 ? 8.937 5.342 -12.417 1.00 85.94 73 ILE A O 1
ATOM 597 N N . THR A 1 74 ? 9.209 4.404 -10.402 1.00 77.62 74 THR A N 1
ATOM 598 C CA . THR A 1 74 ? 7.896 4.831 -9.881 1.00 77.62 74 THR A CA 1
ATOM 599 C C . THR A 1 74 ? 7.864 6.264 -9.336 1.00 77.62 74 THR A C 1
ATOM 601 O O . THR A 1 74 ? 6.791 6.745 -8.999 1.00 77.62 74 THR A O 1
ATOM 604 N N . HIS A 1 75 ? 9.004 6.945 -9.151 1.00 75.50 75 HIS A N 1
ATOM 605 C CA . HIS A 1 75 ? 9.016 8.330 -8.629 1.00 75.50 75 HIS A CA 1
ATOM 606 C C . HIS A 1 75 ? 9.636 9.334 -9.599 1.00 75.50 75 HIS A C 1
ATOM 608 O O . HIS A 1 75 ? 9.176 10.472 -9.666 1.00 75.50 75 HIS A O 1
ATOM 614 N N . ASN A 1 76 ? 10.675 8.940 -10.339 1.00 78.25 76 ASN A N 1
ATOM 615 C CA . ASN A 1 76 ? 11.407 9.847 -11.224 1.00 78.25 76 ASN A CA 1
ATOM 616 C C . ASN A 1 76 ? 11.057 9.641 -12.702 1.00 78.25 76 ASN A C 1
ATOM 618 O O . ASN A 1 76 ? 11.245 10.562 -13.493 1.00 78.25 76 ASN A O 1
ATOM 622 N N . LYS A 1 77 ? 10.572 8.451 -13.086 1.00 83.81 77 LYS A N 1
ATOM 623 C CA . LYS A 1 77 ? 10.309 8.079 -14.488 1.00 83.81 77 LYS A CA 1
ATOM 624 C C . LYS A 1 77 ? 8.930 7.448 -14.679 1.00 83.81 77 LYS A C 1
ATOM 626 O O . LYS A 1 77 ? 8.797 6.426 -15.348 1.00 83.81 77 LYS A O 1
ATOM 631 N N . GLN A 1 78 ? 7.905 8.078 -14.107 1.00 78.19 78 GLN A N 1
ATOM 632 C CA . GLN A 1 78 ? 6.532 7.566 -14.138 1.00 78.19 78 GLN A CA 1
ATOM 633 C C . GLN A 1 78 ? 6.039 7.263 -15.567 1.00 78.19 78 GLN A C 1
ATOM 635 O O . GLN A 1 78 ? 5.452 6.213 -15.795 1.00 78.19 78 GLN A O 1
ATOM 640 N N . ASP A 1 79 ? 6.363 8.108 -16.552 1.00 81.94 79 ASP A N 1
ATOM 641 C CA . ASP A 1 79 ? 5.974 7.872 -17.952 1.00 81.94 79 ASP A CA 1
ATOM 642 C C . ASP A 1 79 ? 6.604 6.586 -18.529 1.00 81.94 79 ASP A C 1
ATOM 644 O O . ASP A 1 79 ? 5.973 5.844 -19.289 1.00 81.94 79 ASP A O 1
ATOM 648 N N . GLU A 1 80 ? 7.853 6.287 -18.150 1.00 85.88 80 GLU A N 1
ATOM 649 C CA . GLU A 1 80 ? 8.539 5.048 -18.528 1.00 85.88 80 GLU A CA 1
ATOM 650 C C . GLU A 1 80 ? 7.914 3.842 -17.818 1.00 85.88 80 GLU A C 1
ATOM 652 O O . GLU A 1 80 ? 7.738 2.791 -18.439 1.00 85.88 80 GLU A O 1
ATOM 657 N N . TYR A 1 81 ? 7.551 3.993 -16.540 1.00 83.44 81 TYR A N 1
ATOM 658 C CA . TYR A 1 81 ? 6.842 2.967 -15.779 1.00 83.44 81 TYR A CA 1
ATOM 659 C C . TYR A 1 81 ? 5.515 2.597 -16.449 1.00 83.44 81 TYR A C 1
ATOM 661 O O . TYR A 1 81 ? 5.289 1.423 -16.750 1.00 83.44 81 TYR A O 1
ATOM 669 N N . ASP A 1 82 ? 4.683 3.591 -16.756 1.00 81.50 82 ASP A N 1
ATOM 670 C CA . ASP A 1 82 ? 3.356 3.387 -17.341 1.00 81.50 82 ASP A CA 1
ATOM 671 C C . ASP A 1 82 ? 3.442 2.762 -18.744 1.00 81.50 82 ASP A C 1
ATOM 673 O O . ASP A 1 82 ? 2.622 1.913 -19.108 1.00 81.50 82 ASP A O 1
ATOM 677 N N . THR A 1 83 ? 4.474 3.120 -19.515 1.00 86.19 83 THR A N 1
ATOM 678 C CA . THR A 1 83 ? 4.690 2.606 -20.877 1.00 86.19 83 THR A CA 1
ATOM 679 C C . THR A 1 83 ? 5.261 1.187 -20.887 1.00 86.19 83 THR A C 1
ATOM 681 O O . THR A 1 83 ? 4.786 0.329 -21.634 1.00 86.19 83 THR A O 1
ATOM 684 N N . ASN A 1 84 ? 6.282 0.914 -20.070 1.00 87.19 84 ASN A N 1
ATOM 685 C CA . ASN A 1 84 ? 6.980 -0.377 -20.069 1.00 87.19 84 ASN A CA 1
ATOM 686 C C . ASN A 1 84 ? 6.279 -1.433 -19.207 1.00 87.19 84 ASN A C 1
ATOM 688 O O . ASN A 1 84 ? 6.450 -2.636 -19.437 1.00 87.19 84 ASN A O 1
ATOM 692 N N . PHE A 1 85 ? 5.491 -1.001 -18.222 1.00 88.94 85 PHE A N 1
ATOM 693 C CA . PHE A 1 85 ? 4.795 -1.864 -17.271 1.00 88.94 85 PHE A CA 1
ATOM 694 C C . PHE A 1 85 ? 3.313 -1.479 -17.126 1.00 88.94 85 PHE A C 1
ATOM 696 O O . PHE A 1 85 ? 2.816 -1.334 -16.008 1.00 88.94 85 PHE A O 1
ATOM 703 N N . PRO A 1 86 ? 2.543 -1.416 -18.232 1.00 86.12 86 PRO A N 1
ATOM 704 C CA . PRO A 1 86 ? 1.138 -1.004 -18.189 1.00 86.12 86 PRO A CA 1
ATOM 705 C C . PRO A 1 86 ? 0.268 -1.970 -17.374 1.00 86.12 86 PRO A C 1
ATOM 707 O O . PRO A 1 86 ? -0.807 -1.614 -16.898 1.00 86.12 86 PRO A O 1
ATOM 710 N N . TRP A 1 87 ? 0.713 -3.219 -17.218 1.00 87.06 87 TRP A N 1
ATOM 711 C CA . TRP A 1 87 ? 0.072 -4.190 -16.338 1.00 87.06 87 TRP A CA 1
ATOM 712 C C . TRP A 1 87 ? 0.291 -3.851 -14.860 1.00 87.06 87 TRP A C 1
ATOM 714 O O . TRP A 1 87 ? -0.638 -4.020 -14.081 1.00 87.06 87 TRP A O 1
ATOM 724 N N . ALA A 1 88 ? 1.469 -3.344 -14.481 1.00 83.38 88 ALA A N 1
ATOM 725 C CA . ALA A 1 88 ? 1.801 -3.011 -13.099 1.00 83.38 88 ALA A CA 1
ATOM 726 C C . ALA A 1 88 ? 1.005 -1.784 -12.637 1.00 83.38 88 ALA A C 1
ATOM 728 O O . ALA A 1 88 ? 0.405 -1.819 -11.568 1.00 83.38 88 ALA A O 1
ATOM 729 N N . ALA A 1 89 ? 0.851 -0.778 -13.504 1.00 76.38 89 ALA A N 1
ATOM 730 C CA . ALA A 1 89 ? -0.063 0.343 -13.267 1.00 76.38 89 ALA A CA 1
ATOM 731 C C . ALA A 1 89 ? -1.521 -0.115 -13.035 1.00 76.38 89 ALA A C 1
ATOM 733 O O . ALA A 1 89 ? -2.239 0.446 -12.211 1.00 76.38 89 ALA A O 1
ATOM 734 N N . LYS A 1 90 ? -1.968 -1.185 -13.711 1.00 83.00 90 LYS A N 1
ATOM 735 C CA . LYS A 1 90 ? -3.317 -1.748 -13.517 1.00 83.00 90 LYS A CA 1
ATOM 736 C C . LYS A 1 90 ? -3.464 -2.577 -12.243 1.00 83.00 90 LYS A C 1
ATOM 738 O O . LYS A 1 90 ? -4.592 -2.728 -11.776 1.00 83.00 90 LYS A O 1
ATOM 743 N N . ILE A 1 91 ? -2.378 -3.122 -11.687 1.00 83.69 91 ILE A N 1
ATOM 744 C CA . ILE A 1 91 ? -2.439 -3.907 -10.445 1.00 83.69 91 ILE A CA 1
ATOM 745 C C . ILE A 1 91 ? -2.994 -3.054 -9.311 1.00 83.69 91 ILE A C 1
ATOM 747 O O . ILE A 1 91 ? -3.842 -3.550 -8.575 1.00 83.69 91 ILE A O 1
ATOM 751 N N . SER A 1 92 ? -2.608 -1.778 -9.227 1.00 77.75 92 SER A N 1
ATOM 752 C CA . SER A 1 92 ? -3.144 -0.864 -8.216 1.00 77.75 92 SER A CA 1
ATOM 753 C C . SER A 1 92 ? -4.680 -0.849 -8.213 1.00 77.75 92 SER A C 1
ATOM 755 O O . SER A 1 92 ? -5.309 -1.030 -7.167 1.00 77.75 92 SER A O 1
ATOM 757 N N . PHE A 1 93 ? -5.313 -0.781 -9.393 1.00 79.12 93 PHE A N 1
ATOM 758 C CA . PHE A 1 93 ? -6.776 -0.826 -9.514 1.00 79.12 93 PHE A CA 1
ATOM 759 C C . PHE A 1 93 ? -7.379 -2.159 -9.066 1.00 79.12 93 PHE A C 1
ATOM 761 O O . PHE A 1 93 ? -8.409 -2.161 -8.387 1.00 79.12 93 PHE A O 1
ATOM 768 N N . TYR A 1 94 ? -6.759 -3.288 -9.422 1.00 82.69 94 TYR A N 1
ATOM 769 C CA . TYR A 1 94 ? -7.221 -4.606 -8.980 1.00 82.69 94 TYR A CA 1
ATOM 770 C C . TYR A 1 94 ? -7.120 -4.759 -7.462 1.00 82.69 94 TYR A C 1
ATOM 772 O O . TYR A 1 94 ? -8.070 -5.226 -6.838 1.00 82.69 94 TYR A O 1
ATOM 780 N N . THR A 1 95 ? -6.007 -4.334 -6.865 1.00 83.94 95 THR A N 1
ATOM 781 C CA . THR A 1 95 ? -5.767 -4.445 -5.425 1.00 83.94 95 THR A CA 1
ATOM 782 C C . THR A 1 95 ? -6.781 -3.630 -4.626 1.00 83.94 95 THR A C 1
ATOM 784 O O . THR A 1 95 ? -7.425 -4.167 -3.724 1.00 83.94 95 THR A O 1
ATOM 787 N N . HIS A 1 96 ? -6.998 -2.366 -4.994 1.00 78.56 96 HIS A N 1
ATOM 788 C CA . HIS A 1 96 ? -7.977 -1.510 -4.320 1.00 78.56 96 HIS A CA 1
ATOM 789 C C . HIS A 1 96 ? -9.409 -2.037 -4.482 1.00 78.56 96 HIS A C 1
ATOM 791 O O . HIS A 1 96 ? -10.162 -2.109 -3.511 1.00 78.56 96 HIS A O 1
ATOM 797 N N . SER A 1 97 ? -9.775 -2.495 -5.683 1.00 80.81 97 SER A N 1
ATOM 798 C CA . SER A 1 97 ? -11.109 -3.062 -5.935 1.00 80.81 97 SER A CA 1
ATOM 799 C C . SER A 1 97 ? -11.356 -4.351 -5.159 1.00 80.81 97 SER A C 1
ATOM 801 O O . SER A 1 97 ? -12.442 -4.563 -4.613 1.00 80.81 97 SER A O 1
ATOM 803 N N . PHE A 1 98 ? -10.348 -5.220 -5.086 1.00 84.38 98 PHE A N 1
ATOM 804 C CA . PHE A 1 98 ? -10.409 -6.464 -4.328 1.00 84.38 98 PHE A CA 1
ATOM 805 C C . PHE A 1 98 ? -10.611 -6.198 -2.832 1.00 84.38 98 PHE A C 1
ATOM 807 O O . PHE A 1 98 ? -11.452 -6.833 -2.191 1.00 84.38 98 PHE A O 1
ATOM 814 N N . LEU A 1 99 ? -9.891 -5.223 -2.277 1.00 83.62 99 LEU A N 1
ATOM 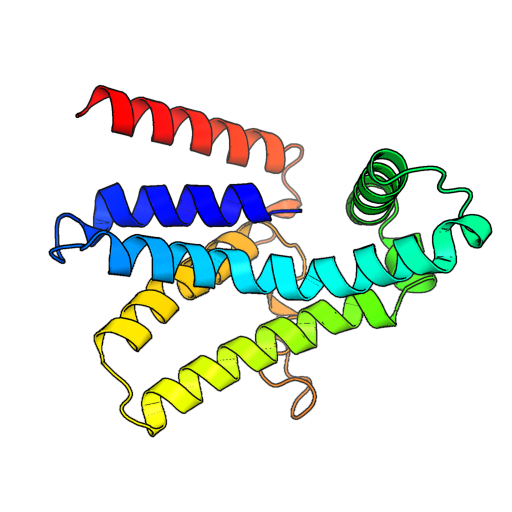815 C CA . LEU A 1 99 ? -10.005 -4.861 -0.867 1.00 83.62 99 LEU A CA 1
ATOM 816 C C . LEU A 1 99 ? -11.350 -4.202 -0.547 1.00 83.62 99 LEU A C 1
ATOM 818 O O . LEU A 1 99 ? -11.996 -4.603 0.421 1.00 83.62 99 LEU A O 1
ATOM 822 N N . MET A 1 100 ? -11.848 -3.305 -1.399 1.00 79.00 100 MET A N 1
ATOM 823 C CA . MET A 1 100 ? -13.206 -2.756 -1.270 1.00 79.00 100 MET A CA 1
ATOM 824 C C . MET A 1 100 ? -14.285 -3.844 -1.359 1.00 79.00 100 MET A C 1
ATOM 826 O O . MET A 1 100 ? -15.227 -3.863 -0.565 1.00 79.00 100 MET A O 1
ATOM 830 N N . SER A 1 101 ? -14.128 -4.806 -2.268 1.00 81.38 101 SER A N 1
ATOM 831 C CA . SER A 1 101 ? -15.037 -5.956 -2.372 1.00 81.38 101 SER A CA 1
ATOM 832 C C . SER A 1 101 ? -14.979 -6.841 -1.123 1.00 81.38 101 SER A C 1
ATOM 834 O O . SER A 1 101 ? -16.005 -7.354 -0.679 1.00 81.38 101 SER A O 1
ATOM 836 N N . THR A 1 102 ? -13.800 -6.970 -0.507 1.00 79.06 102 THR A N 1
ATOM 837 C CA . THR A 1 102 ? -13.616 -7.692 0.759 1.00 79.06 102 THR A CA 1
ATOM 838 C C . THR A 1 102 ? -14.373 -7.012 1.903 1.00 79.06 102 THR A C 1
ATOM 840 O O . THR A 1 102 ? -15.037 -7.709 2.667 1.00 79.06 102 THR A O 1
ATOM 843 N N . VAL A 1 103 ? -14.372 -5.673 1.993 1.00 78.00 103 VAL A N 1
ATOM 844 C CA . VAL A 1 103 ? -15.217 -4.928 2.957 1.00 78.00 103 VAL A CA 1
ATOM 845 C C . VAL A 1 103 ? -16.678 -5.305 2.791 1.00 78.00 103 VAL A C 1
ATOM 847 O O . VAL A 1 103 ? -17.355 -5.643 3.761 1.00 78.00 103 VAL A O 1
ATOM 850 N N . PHE A 1 104 ? -17.161 -5.245 1.551 1.00 77.44 104 PHE A N 1
ATOM 851 C CA . PHE A 1 104 ? -18.557 -5.512 1.244 1.00 77.44 104 PHE A CA 1
ATOM 852 C C . PHE A 1 104 ? -18.934 -6.960 1.581 1.00 77.44 104 PHE A C 1
ATOM 854 O O . PHE A 1 104 ? -19.973 -7.203 2.189 1.00 77.44 104 PHE A O 1
ATOM 861 N N . ALA A 1 105 ? -18.053 -7.919 1.287 1.00 81.62 105 ALA A N 1
ATOM 862 C CA . ALA A 1 105 ? -18.238 -9.313 1.675 1.00 81.62 105 ALA A CA 1
ATOM 863 C C . ALA A 1 105 ? -18.258 -9.500 3.202 1.00 81.62 105 ALA A C 1
ATOM 865 O O . ALA A 1 105 ? -19.130 -10.198 3.712 1.00 81.62 105 ALA A O 1
ATOM 866 N N . LEU A 1 106 ? -17.352 -8.858 3.950 1.00 80.75 106 LEU A N 1
ATOM 867 C CA . LEU A 1 106 ? -17.334 -8.925 5.418 1.00 80.75 106 LEU A CA 1
ATOM 868 C C . LEU A 1 106 ? -18.620 -8.355 6.038 1.00 80.75 106 LEU A C 1
ATOM 870 O O . LEU A 1 106 ? -19.129 -8.930 7.002 1.00 80.75 106 LEU A O 1
ATOM 874 N N . LEU A 1 107 ? -19.157 -7.272 5.461 1.00 77.88 107 LEU A N 1
ATOM 875 C CA . LEU A 1 107 ? -20.449 -6.689 5.839 1.00 77.88 107 LEU A CA 1
ATOM 876 C C . LEU A 1 107 ? -21.608 -7.658 5.585 1.00 77.88 107 LEU A C 1
ATOM 878 O O . LEU A 1 107 ? -22.417 -7.892 6.481 1.00 77.88 107 LEU A O 1
ATOM 882 N N . LEU A 1 108 ? -21.679 -8.234 4.381 1.00 78.94 108 LEU A N 1
ATOM 883 C CA . LEU A 1 108 ? -22.763 -9.137 3.986 1.00 78.94 108 LEU A CA 1
ATOM 884 C C . LEU A 1 108 ? -22.752 -10.454 4.764 1.00 78.94 108 LEU A C 1
ATOM 886 O O . LEU A 1 108 ? -23.806 -10.964 5.134 1.00 78.94 108 LEU A O 1
ATOM 890 N N . LEU A 1 109 ? -21.566 -11.005 5.020 1.00 80.50 109 LEU A N 1
ATOM 891 C CA . LEU A 1 109 ? -21.406 -12.288 5.702 1.00 80.50 109 LEU A CA 1
ATOM 892 C C . LEU A 1 109 ? -21.494 -12.169 7.231 1.00 80.50 109 LEU A C 1
ATOM 894 O O . LEU A 1 109 ? -21.318 -13.174 7.918 1.00 80.50 109 LEU A O 1
ATOM 898 N N . ASN A 1 110 ? -21.745 -10.963 7.765 1.00 69.88 110 ASN A N 1
ATOM 899 C CA . ASN A 1 110 ? -21.774 -10.663 9.201 1.00 69.88 110 ASN A CA 1
ATOM 900 C C . ASN A 1 110 ? -20.574 -11.284 9.940 1.00 69.88 110 ASN A C 1
ATOM 902 O O . ASN A 1 110 ? -20.696 -11.838 11.038 1.00 69.88 110 ASN A O 1
ATOM 906 N N . PHE A 1 111 ? -19.407 -11.245 9.290 1.00 72.81 111 PHE A N 1
ATOM 907 C CA . PHE A 1 111 ? -18.175 -11.763 9.865 1.00 72.81 111 PHE A CA 1
ATOM 908 C C . PHE A 1 111 ? -17.852 -10.983 11.143 1.00 72.81 111 PHE A C 1
ATOM 910 O O . PHE A 1 111 ? -18.306 -9.853 11.315 1.00 72.81 111 PHE A O 1
ATOM 917 N N . SER A 1 112 ? -17.074 -11.594 12.047 1.00 77.38 112 SER A N 1
ATOM 918 C CA . SER A 1 112 ? -16.721 -11.027 13.358 1.00 77.38 112 SER A CA 1
ATOM 919 C C . SER A 1 112 ? -16.575 -9.503 13.307 1.00 77.38 112 SER A C 1
ATOM 921 O O . SER A 1 112 ? -15.680 -8.995 12.628 1.00 77.38 112 SER A O 1
ATOM 923 N N . LYS A 1 113 ? -17.442 -8.783 14.040 1.00 79.69 113 LYS A N 1
ATOM 924 C CA . LYS A 1 113 ? -17.451 -7.308 14.089 1.00 79.69 113 LYS A CA 1
ATOM 925 C C . LYS A 1 113 ? -16.046 -6.753 14.314 1.00 79.69 113 LYS A C 1
ATOM 927 O O . LYS A 1 113 ? -15.667 -5.765 13.704 1.00 79.69 113 LYS A O 1
ATOM 932 N N . TRP A 1 114 ? -15.254 -7.439 15.138 1.00 82.81 114 TRP A N 1
ATOM 933 C CA . TRP A 1 114 ? -13.853 -7.117 15.390 1.00 82.81 114 TRP A CA 1
ATOM 934 C C . TRP A 1 114 ? -12.999 -7.080 14.112 1.00 82.81 114 TRP A C 1
ATOM 936 O O . TRP A 1 114 ? -12.292 -6.102 13.899 1.00 82.81 114 TRP A O 1
ATOM 946 N N . LEU A 1 115 ? -13.091 -8.097 13.247 1.00 82.06 115 LEU A N 1
ATOM 947 C CA . LEU A 1 115 ? -12.310 -8.169 12.008 1.00 82.06 115 LEU A CA 1
ATOM 948 C C . LEU A 1 115 ? -12.732 -7.071 11.029 1.00 82.06 115 LEU A C 1
ATOM 950 O O . LEU A 1 115 ? -11.877 -6.428 10.426 1.00 82.06 115 LEU A O 1
ATOM 954 N N . PHE A 1 116 ? -14.042 -6.836 10.912 1.00 83.56 116 PHE A N 1
ATOM 955 C CA . PHE A 1 116 ? -14.581 -5.744 10.107 1.00 83.56 116 PHE A CA 1
ATOM 956 C C . PHE A 1 116 ? -14.062 -4.380 10.588 1.00 83.56 116 PHE A C 1
ATOM 958 O O . PHE A 1 116 ? -13.590 -3.588 9.777 1.00 83.56 116 PHE A O 1
ATOM 965 N N . PHE A 1 117 ? -14.072 -4.123 11.901 1.00 83.44 117 PHE A N 1
ATOM 966 C CA . PHE A 1 117 ? -13.546 -2.876 12.459 1.00 83.44 117 PHE A CA 1
ATOM 967 C C . PHE A 1 117 ? -12.030 -2.737 12.277 1.00 83.44 117 PHE A C 1
ATOM 969 O O . PHE A 1 117 ? -11.588 -1.663 11.885 1.00 83.44 117 PHE A O 1
ATOM 976 N N . SER A 1 118 ? -11.232 -3.790 12.499 1.00 85.12 118 SER A N 1
ATOM 977 C CA . SER A 1 118 ? -9.783 -3.744 12.232 1.00 85.12 118 SER A CA 1
ATOM 978 C C . SER A 1 118 ? -9.486 -3.454 10.764 1.00 85.12 118 SER A C 1
ATOM 980 O O . SER A 1 118 ? -8.597 -2.666 10.453 1.00 85.12 118 SER A O 1
ATOM 982 N N . PHE A 1 119 ? -10.250 -4.058 9.851 1.00 86.12 119 PHE A N 1
ATOM 983 C CA . PHE A 1 119 ? -10.137 -3.771 8.427 1.00 86.12 119 PHE A CA 1
ATOM 984 C C . PHE A 1 119 ? -10.478 -2.311 8.131 1.00 86.12 119 PHE A C 1
ATOM 986 O O . PHE A 1 119 ? -9.697 -1.624 7.481 1.00 86.12 119 PHE A O 1
ATOM 993 N N . LEU A 1 120 ? -11.629 -1.828 8.609 1.00 85.31 120 LEU A N 1
ATOM 994 C CA . LEU A 1 120 ? -12.090 -0.462 8.362 1.00 85.31 120 LEU A CA 1
ATOM 995 C C . LEU A 1 120 ? -11.086 0.568 8.886 1.00 85.31 120 LEU A C 1
ATOM 997 O O . LEU A 1 120 ? -10.837 1.568 8.227 1.00 85.31 120 LEU A O 1
ATOM 1001 N N . VAL A 1 121 ? -10.486 0.306 10.045 1.00 86.19 121 VAL A N 1
ATOM 1002 C CA . VAL A 1 121 ? -9.434 1.145 10.620 1.00 86.19 121 VAL A CA 1
ATOM 1003 C C . VAL A 1 121 ? -8.174 1.093 9.760 1.00 86.19 121 VAL A C 1
ATOM 1005 O O . VAL A 1 121 ? -7.725 2.130 9.289 1.00 86.19 121 VAL A O 1
ATOM 1008 N N . GLY A 1 122 ? -7.628 -0.095 9.499 1.00 87.25 122 GLY A N 1
ATOM 1009 C CA . GLY A 1 122 ? -6.393 -0.244 8.728 1.00 87.25 122 GLY A CA 1
ATOM 1010 C C . GLY A 1 122 ? -6.512 0.262 7.292 1.00 87.25 122 GLY A C 1
ATOM 1011 O O . GLY A 1 122 ? -5.815 1.188 6.882 1.00 87.25 122 GLY A O 1
ATOM 1012 N N . TYR A 1 123 ? -7.427 -0.326 6.525 1.00 85.75 123 TYR A N 1
ATOM 1013 C CA . TYR A 1 123 ? -7.629 0.033 5.126 1.00 85.75 123 TYR A CA 1
ATOM 1014 C C . TYR A 1 123 ? -8.266 1.414 4.968 1.00 85.75 123 TYR A C 1
ATOM 1016 O O . TYR A 1 123 ? -7.878 2.162 4.081 1.00 85.75 123 TYR A O 1
ATOM 1024 N N . GLY A 1 124 ? -9.195 1.809 5.843 1.00 83.19 124 GLY A N 1
ATOM 1025 C CA . GLY A 1 124 ? -9.756 3.161 5.800 1.00 83.19 124 GLY A CA 1
ATOM 1026 C C . GLY A 1 124 ? -8.690 4.233 6.023 1.00 83.19 124 GLY A C 1
ATOM 1027 O O . GLY A 1 124 ? -8.707 5.248 5.331 1.00 83.19 124 GLY A O 1
ATOM 1028 N N . PHE A 1 125 ? -7.721 4.002 6.916 1.00 83.00 125 PHE A N 1
ATOM 1029 C CA . PHE A 1 125 ? -6.584 4.912 7.070 1.00 83.00 125 PHE A CA 1
ATOM 1030 C C . PHE A 1 125 ? -5.610 4.870 5.900 1.00 83.00 125 PHE A C 1
ATOM 1032 O O . PHE A 1 125 ? -5.109 5.928 5.528 1.00 83.00 125 PHE A O 1
ATOM 1039 N N . HIS A 1 126 ? -5.384 3.705 5.293 1.00 85.50 126 HIS A N 1
ATOM 1040 C CA . HIS A 1 126 ? -4.635 3.612 4.040 1.00 85.50 126 HIS A CA 1
ATOM 1041 C C . HIS A 1 126 ? -5.268 4.502 2.963 1.00 85.50 126 HIS A C 1
ATOM 1043 O O . HIS A 1 126 ? -4.620 5.410 2.459 1.00 85.50 126 HIS A O 1
ATOM 1049 N N . LEU A 1 127 ? -6.573 4.348 2.719 1.00 79.00 127 LEU A N 1
ATOM 1050 C CA . LEU A 1 127 ? -7.305 5.164 1.749 1.00 79.00 127 LEU A CA 1
ATOM 1051 C C . LEU A 1 127 ? -7.265 6.657 2.078 1.00 79.00 127 LEU A C 1
ATOM 1053 O O . LEU A 1 127 ? -7.097 7.489 1.190 1.00 79.00 127 LEU A O 1
ATOM 1057 N N . LEU A 1 128 ? -7.420 7.019 3.353 1.00 77.94 128 LEU A N 1
ATOM 1058 C CA . LEU A 1 128 ? -7.313 8.414 3.773 1.00 77.94 128 LEU A CA 1
ATOM 1059 C C . LEU A 1 128 ? -5.919 8.975 3.501 1.00 77.94 128 LEU A C 1
ATOM 1061 O O . LEU A 1 128 ? -5.819 10.102 3.033 1.00 77.94 128 LEU A O 1
ATOM 1065 N N . ALA A 1 129 ? -4.859 8.218 3.772 1.00 78.19 129 ALA A N 1
ATOM 1066 C CA . ALA A 1 129 ? -3.496 8.641 3.483 1.00 78.19 129 ALA A CA 1
ATOM 1067 C C . ALA A 1 129 ? -3.251 8.765 1.971 1.00 78.19 129 ALA A C 1
ATOM 1069 O O . ALA A 1 129 ? -2.708 9.781 1.5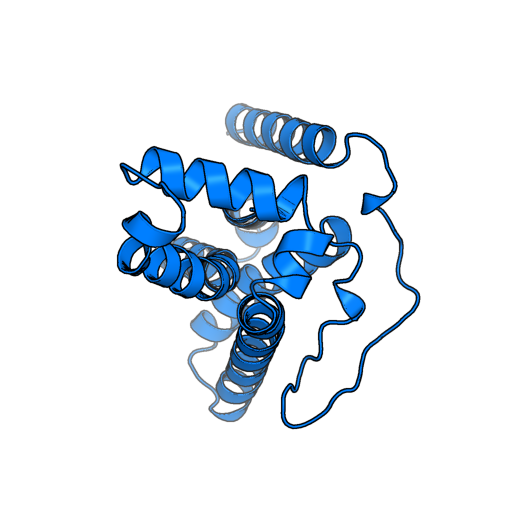29 1.00 78.19 129 ALA A O 1
ATOM 1070 N N . ASP A 1 130 ? -3.736 7.813 1.177 1.00 76.88 130 ASP A N 1
ATOM 1071 C CA . ASP A 1 130 ? -3.610 7.833 -0.277 1.00 76.88 130 ASP A CA 1
ATOM 1072 C C . ASP A 1 130 ? -4.282 9.047 -0.925 1.00 76.88 130 ASP A C 1
ATOM 1074 O O . ASP A 1 130 ? -3.726 9.629 -1.859 1.00 76.88 130 ASP A O 1
ATOM 1078 N N . VAL A 1 131 ? -5.442 9.480 -0.409 1.00 72.50 131 VAL A N 1
ATOM 1079 C CA . VAL A 1 131 ? -6.122 10.718 -0.845 1.00 72.50 131 VAL A CA 1
ATOM 1080 C C . VAL A 1 131 ? -5.179 11.923 -0.788 1.00 72.50 131 VAL A C 1
ATOM 1082 O O . VAL A 1 131 ? -5.264 12.818 -1.632 1.00 72.50 131 VAL A O 1
ATOM 1085 N N . PHE A 1 132 ? -4.283 11.968 0.199 1.00 70.44 132 PHE A N 1
ATOM 1086 C CA . PHE A 1 132 ? -3.317 13.054 0.347 1.00 70.44 132 PHE A CA 1
ATOM 1087 C C . PHE A 1 132 ? -2.011 12.801 -0.415 1.00 70.44 132 PHE A C 1
ATOM 1089 O O . PHE A 1 132 ? -1.370 13.763 -0.844 1.00 70.44 132 PHE A O 1
ATOM 1096 N N . LEU A 1 133 ? -1.608 11.539 -0.582 1.00 70.81 133 LEU A N 1
ATOM 1097 C CA . LEU A 1 133 ? -0.311 11.159 -1.152 1.00 70.81 133 LEU A CA 1
ATOM 1098 C C . LEU A 1 133 ? -0.327 11.027 -2.680 1.00 70.81 133 LEU A C 1
ATOM 1100 O O . LEU A 1 133 ? 0.681 11.338 -3.321 1.00 70.81 133 LEU A O 1
ATOM 1104 N N . HIS A 1 134 ? -1.454 10.643 -3.283 1.00 69.62 134 HIS A N 1
ATOM 1105 C CA . HIS A 1 134 ? -1.524 10.317 -4.706 1.00 69.62 134 HIS A CA 1
ATOM 1106 C C . HIS A 1 134 ? -2.378 11.306 -5.508 1.00 69.62 134 HIS A C 1
ATOM 1108 O O . HIS A 1 134 ? -3.528 11.603 -5.192 1.00 69.62 134 HIS A O 1
ATOM 1114 N N . LYS A 1 135 ? -1.808 11.781 -6.623 1.00 62.41 135 LYS A N 1
ATOM 1115 C CA . LYS A 1 135 ? -2.463 12.668 -7.601 1.00 62.41 135 LYS A CA 1
ATOM 1116 C C . LYS A 1 135 ? -3.752 12.093 -8.165 1.00 62.41 135 LYS A C 1
ATOM 1118 O O . LYS A 1 135 ? -4.728 12.814 -8.356 1.00 62.41 135 LYS A O 1
ATOM 1123 N N . ASP A 1 136 ? -3.707 10.803 -8.439 1.00 59.16 136 ASP A N 1
ATOM 1124 C CA . ASP A 1 136 ? -4.705 10.101 -9.221 1.00 59.16 136 ASP A CA 1
ATOM 1125 C C . ASP A 1 136 ? -5.532 9.163 -8.334 1.00 59.16 136 ASP A C 1
ATOM 1127 O O . ASP A 1 136 ? -6.218 8.283 -8.842 1.00 59.16 136 ASP A O 1
ATOM 1131 N N . TYR A 1 137 ? -5.527 9.356 -7.008 1.00 60.91 137 TYR A N 1
ATOM 1132 C CA . TYR A 1 137 ? -6.243 8.469 -6.091 1.00 60.91 137 TYR A CA 1
ATOM 1133 C C . TYR A 1 137 ? -7.730 8.328 -6.438 1.00 60.91 137 TYR A C 1
ATOM 1135 O O . TYR A 1 137 ? -8.265 7.227 -6.462 1.00 60.91 137 TYR A O 1
ATOM 1143 N N . PHE A 1 138 ? -8.412 9.418 -6.795 1.00 59.19 138 PHE A N 1
ATOM 1144 C CA . PHE A 1 138 ? -9.833 9.365 -7.168 1.00 59.19 138 PHE A CA 1
ATOM 1145 C C . PHE A 1 138 ? -10.082 8.798 -8.573 1.00 59.19 138 PHE A C 1
ATOM 1147 O O . PHE A 1 138 ? -11.210 8.436 -8.910 1.00 59.19 138 PHE A O 1
ATOM 1154 N N . SER A 1 139 ? -9.019 8.634 -9.365 1.00 59.22 139 SER A N 1
ATOM 1155 C CA . SER A 1 139 ? -9.064 7.818 -10.577 1.00 59.22 139 SER A CA 1
ATOM 1156 C C . SER A 1 139 ? -9.018 6.313 -10.280 1.00 59.22 139 SER A C 1
ATOM 1158 O O . SER A 1 139 ? -9.213 5.513 -11.200 1.00 59.22 139 SER A O 1
ATOM 1160 N N . SER A 1 140 ? -8.826 5.921 -9.009 1.00 60.50 140 SER A N 1
ATOM 1161 C CA . SER A 1 140 ? -9.072 4.552 -8.567 1.00 60.50 140 SER A CA 1
ATOM 1162 C C . SER A 1 140 ? -10.496 4.157 -8.945 1.00 60.50 140 SER A C 1
ATOM 1164 O O . SER A 1 140 ? -11.468 4.888 -8.752 1.00 60.50 140 SER A O 1
ATOM 1166 N N . ARG A 1 141 ? -10.598 2.999 -9.587 1.00 74.00 141 ARG A N 1
ATOM 1167 C CA . ARG A 1 141 ? -11.854 2.419 -10.047 1.00 74.00 141 ARG A CA 1
ATOM 1168 C C . ARG A 1 141 ? -12.257 1.405 -8.985 1.00 74.00 141 ARG A C 1
ATOM 1170 O O . ARG A 1 141 ? -11.768 0.288 -9.066 1.00 74.00 141 ARG A O 1
ATOM 1177 N N . PRO A 1 142 ? -13.089 1.750 -7.985 1.00 65.25 142 PRO A N 1
ATOM 1178 C CA . PRO A 1 142 ? -13.305 0.917 -6.794 1.00 65.25 142 PRO A CA 1
ATOM 1179 C C . PRO A 1 142 ? -13.971 -0.435 -7.086 1.00 65.25 142 PRO A C 1
ATOM 1181 O O . PRO A 1 142 ? -13.983 -1.318 -6.235 1.00 65.25 142 PRO A O 1
ATOM 1184 N N . PHE A 1 143 ? -14.532 -0.595 -8.283 1.00 70.19 143 PHE A N 1
ATOM 1185 C CA . PHE A 1 143 ? -15.172 -1.822 -8.744 1.00 70.19 143 PHE A CA 1
ATOM 1186 C C . PHE A 1 143 ? -14.524 -2.345 -10.028 1.00 70.19 143 PHE A C 1
ATOM 1188 O O . PHE A 1 143 ? -15.200 -2.946 -10.857 1.00 70.19 143 PHE A O 1
ATOM 1195 N N . TYR A 1 144 ? -13.234 -2.097 -10.252 1.00 74.19 144 TYR A N 1
ATOM 1196 C CA . TYR A 1 144 ? -12.545 -2.635 -11.421 1.00 74.19 144 TYR A CA 1
ATOM 1197 C C . TYR A 1 144 ? -12.428 -4.170 -11.332 1.00 74.19 144 TYR A C 1
ATOM 1199 O O . TYR A 1 144 ? -12.130 -4.695 -10.259 1.00 74.19 144 TYR A O 1
ATOM 1207 N N . PRO A 1 145 ? -12.632 -4.922 -12.432 1.00 76.12 145 PRO A N 1
ATOM 1208 C CA . PRO A 1 145 ? -12.960 -4.478 -13.790 1.00 76.12 145 PRO A CA 1
ATOM 1209 C C . PRO A 1 145 ? -14.467 -4.387 -14.091 1.00 76.12 145 PRO A C 1
ATOM 1211 O O . PRO A 1 145 ? -14.834 -4.131 -15.234 1.00 76.12 145 PRO A O 1
ATOM 1214 N N . LEU A 1 146 ? -15.339 -4.598 -13.100 1.00 75.94 146 LEU A N 1
ATOM 1215 C CA . LEU A 1 146 ? -16.800 -4.581 -13.264 1.00 75.94 146 LEU A CA 1
ATOM 1216 C C . LEU A 1 146 ? -17.329 -3.203 -13.691 1.00 75.94 146 LEU A C 1
ATOM 1218 O O . LEU A 1 146 ? -18.302 -3.119 -14.435 1.00 75.94 146 LEU A O 1
ATOM 1222 N N . ASN A 1 147 ? -16.693 -2.122 -13.232 1.00 72.88 147 ASN A N 1
ATOM 1223 C CA . ASN A 1 147 ? -17.029 -0.753 -13.608 1.00 72.88 147 ASN A CA 1
ATOM 1224 C C . ASN A 1 147 ? -15.761 0.115 -13.707 1.00 72.88 147 ASN A C 1
ATOM 1226 O O . ASN A 1 147 ? -14.817 -0.043 -12.934 1.00 72.88 147 ASN A O 1
ATOM 1230 N N . ASN A 1 148 ? -15.761 1.059 -14.652 1.00 70.69 148 ASN A N 1
ATOM 1231 C CA . ASN A 1 148 ? -14.701 2.049 -14.858 1.00 70.69 148 ASN A CA 1
ATOM 1232 C C . ASN A 1 148 ? -15.043 3.433 -14.285 1.00 70.69 148 ASN A C 1
ATOM 1234 O O . ASN A 1 148 ? -14.389 4.410 -14.639 1.00 70.69 148 ASN A O 1
ATOM 1238 N N . PHE A 1 149 ? -16.062 3.527 -13.429 1.00 71.06 149 PHE A N 1
ATOM 1239 C CA . PHE A 1 149 ? -16.399 4.760 -12.731 1.00 71.06 149 PHE A CA 1
ATOM 1240 C C . PHE A 1 149 ? -15.193 5.282 -11.942 1.00 71.06 149 PHE A C 1
ATOM 1242 O O . PHE A 1 149 ? -14.622 4.562 -11.122 1.00 71.06 149 PHE A O 1
ATOM 1249 N N . SER A 1 150 ? -14.834 6.535 -12.199 1.00 67.56 150 SER A N 1
ATOM 1250 C CA . SER A 1 150 ? -13.779 7.266 -11.508 1.00 67.56 150 SER A CA 1
ATOM 1251 C C . SER A 1 150 ? -14.306 8.619 -11.044 1.00 67.56 150 SER A C 1
ATOM 1253 O O . SER A 1 150 ? -15.073 9.294 -11.738 1.00 67.56 150 SER A O 1
ATOM 1255 N N . ILE A 1 151 ? -13.889 9.022 -9.851 1.00 64.62 151 ILE A N 1
ATOM 1256 C CA . ILE A 1 151 ? -14.271 10.296 -9.252 1.00 64.62 151 ILE A CA 1
ATOM 1257 C C . ILE A 1 151 ? -13.212 11.324 -9.658 1.00 64.62 151 ILE A C 1
ATOM 1259 O O . ILE A 1 151 ? -12.014 11.078 -9.589 1.00 64.62 151 ILE A O 1
ATOM 1263 N N . HIS A 1 152 ? -13.639 12.496 -10.110 1.00 61.00 152 HIS A N 1
ATOM 1264 C CA . HIS A 1 152 ? -12.729 13.577 -10.484 1.00 61.00 152 HIS A CA 1
ATOM 1265 C C . HIS A 1 152 ? -13.037 14.803 -9.620 1.00 61.00 152 HIS A C 1
ATOM 1267 O O . HIS A 1 152 ? -14.202 15.063 -9.330 1.00 61.00 152 HIS A O 1
ATOM 1273 N N . GLY A 1 153 ? -12.011 15.568 -9.224 1.00 54.50 153 GLY A N 1
ATOM 1274 C CA . GLY A 1 153 ? -12.202 16.894 -8.611 1.00 54.50 153 GLY A CA 1
ATOM 1275 C C . GLY A 1 153 ? -11.837 17.057 -7.131 1.00 54.50 153 GLY A C 1
ATOM 1276 O O . GLY A 1 153 ? -12.247 18.042 -6.527 1.00 54.50 153 GLY A O 1
ATOM 1277 N N . PHE A 1 154 ? -11.058 16.152 -6.536 1.00 57.97 154 PHE A N 1
ATOM 1278 C CA . PHE A 1 154 ? -10.550 16.331 -5.169 1.00 57.97 154 PHE A CA 1
ATOM 1279 C C . PHE A 1 154 ? -9.177 17.026 -5.109 1.00 57.97 154 PHE A C 1
ATOM 1281 O O . PHE A 1 154 ? -8.473 17.170 -6.110 1.00 57.97 154 PHE A O 1
ATOM 1288 N N . VAL A 1 155 ? -8.828 17.504 -3.909 1.00 56.62 155 VAL A N 1
ATOM 1289 C CA . VAL A 1 155 ? -7.699 18.404 -3.630 1.00 56.62 155 VAL A CA 1
ATOM 1290 C C . VAL A 1 155 ? -6.352 17.803 -4.049 1.00 56.62 155 VAL A C 1
ATOM 1292 O O . VAL A 1 155 ? -5.950 16.738 -3.593 1.00 56.62 155 VAL A O 1
ATOM 1295 N N . THR A 1 156 ? -5.607 18.532 -4.883 1.00 58.75 156 THR A N 1
ATOM 1296 C CA . THR A 1 156 ? -4.323 18.092 -5.448 1.00 58.75 156 THR A CA 1
ATOM 1297 C C . THR A 1 156 ? -3.133 18.437 -4.540 1.00 58.75 156 THR A C 1
ATOM 1299 O O . THR A 1 156 ? -2.315 19.290 -4.894 1.00 58.75 156 THR A O 1
ATOM 1302 N N . TRP A 1 157 ? -3.033 17.805 -3.366 1.00 60.91 157 TRP A N 1
ATOM 1303 C CA . TRP A 1 157 ? -1.955 18.048 -2.385 1.00 60.91 157 TRP A CA 1
ATOM 1304 C C . TRP A 1 157 ? -0.560 17.667 -2.898 1.00 60.91 157 TRP A C 1
ATOM 1306 O O . TRP A 1 157 ? 0.423 18.328 -2.570 1.00 60.91 157 TRP A O 1
ATOM 1316 N N . TYR A 1 158 ? -0.474 16.685 -3.798 1.00 58.31 158 TYR A N 1
ATOM 1317 C CA . TYR A 1 158 ? 0.774 16.271 -4.450 1.00 58.31 158 TYR A CA 1
ATOM 1318 C C . TYR A 1 158 ? 1.475 17.400 -5.240 1.00 58.31 158 TYR A C 1
ATOM 1320 O O . TYR A 1 158 ? 2.663 17.294 -5.540 1.00 58.31 158 TYR A O 1
ATOM 1328 N N . LYS A 1 159 ? 0.764 18.486 -5.599 1.00 61.38 159 LYS A N 1
ATOM 1329 C CA . LYS A 1 159 ? 1.367 19.659 -6.266 1.00 61.38 159 LYS A CA 1
ATOM 1330 C C . LYS A 1 159 ? 2.257 20.473 -5.325 1.00 61.38 159 LYS A C 1
ATOM 1332 O O . LYS A 1 159 ? 3.019 21.321 -5.787 1.00 61.38 159 LYS A O 1
ATOM 1337 N N . ILE A 1 160 ? 2.173 20.236 -4.016 1.00 67.19 160 ILE A N 1
ATOM 1338 C CA . ILE A 1 160 ? 3.037 20.880 -3.032 1.00 67.19 160 ILE A CA 1
ATOM 1339 C C . ILE A 1 160 ? 4.435 20.275 -3.157 1.00 67.19 160 ILE A C 1
ATOM 1341 O O . ILE A 1 160 ? 4.683 19.113 -2.825 1.00 67.19 160 ILE A O 1
ATOM 1345 N N . LYS A 1 161 ? 5.383 21.089 -3.626 1.00 64.69 161 LYS A N 1
ATOM 1346 C CA . LYS A 1 161 ? 6.794 20.707 -3.699 1.00 64.69 161 LYS A CA 1
ATOM 1347 C C . LYS A 1 161 ? 7.269 20.245 -2.316 1.00 64.69 161 LYS A C 1
ATOM 1349 O O . LYS A 1 161 ? 7.073 20.946 -1.330 1.00 64.69 161 LYS A O 1
ATOM 1354 N N . ASN A 1 162 ? 7.932 19.089 -2.261 1.00 68.06 162 ASN A N 1
ATOM 1355 C CA . ASN A 1 162 ? 8.413 18.442 -1.032 1.00 68.06 162 ASN A CA 1
ATOM 1356 C C . ASN A 1 162 ? 7.329 17.883 -0.085 1.00 68.06 162 ASN A C 1
ATOM 1358 O O . ASN A 1 162 ? 7.668 17.584 1.060 1.00 68.06 162 ASN A O 1
ATOM 1362 N N . PHE A 1 163 ? 6.081 17.672 -0.527 1.00 71.00 163 PHE A N 1
ATOM 1363 C CA . PHE A 1 163 ? 5.018 17.081 0.308 1.00 71.00 163 PHE A CA 1
ATOM 1364 C C . PHE A 1 163 ? 5.462 15.822 1.069 1.00 71.00 163 PHE A C 1
ATOM 1366 O O . PHE A 1 163 ? 5.277 15.742 2.278 1.00 71.00 163 PHE A O 1
ATOM 1373 N N . SER A 1 164 ? 6.154 14.894 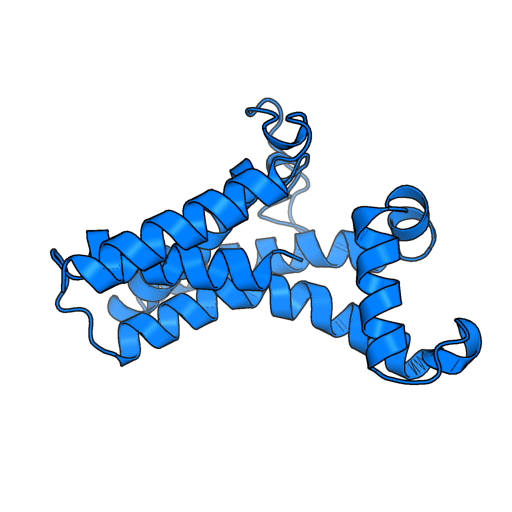0.397 1.00 69.56 164 SER A N 1
ATOM 1374 C CA . SER A 1 164 ? 6.706 13.685 1.027 1.00 69.56 164 SER A CA 1
ATOM 1375 C C . SER A 1 164 ? 7.607 14.000 2.233 1.00 69.56 164 SER A C 1
ATOM 1377 O O . SER A 1 164 ? 7.461 13.391 3.290 1.00 69.56 164 SER A O 1
ATOM 1379 N N . ARG A 1 165 ? 8.482 15.015 2.134 1.00 75.31 165 ARG A N 1
ATOM 1380 C CA . ARG A 1 165 ? 9.338 15.432 3.260 1.00 75.31 165 ARG A CA 1
ATOM 1381 C C . ARG A 1 165 ? 8.515 15.986 4.419 1.00 75.31 165 ARG A C 1
ATOM 1383 O O . ARG A 1 165 ? 8.831 15.689 5.566 1.00 75.31 165 ARG A O 1
ATOM 1390 N N . TYR A 1 166 ? 7.474 16.767 4.131 1.00 78.19 166 TYR A N 1
ATOM 1391 C CA . TYR A 1 166 ? 6.579 17.294 5.161 1.00 78.19 166 TYR A CA 1
ATOM 1392 C C . TYR A 1 166 ? 5.765 16.184 5.829 1.00 78.19 166 TYR A C 1
ATOM 1394 O O . TYR A 1 166 ? 5.663 16.181 7.050 1.00 78.19 166 TYR A O 1
ATOM 1402 N N . ASN A 1 167 ? 5.264 15.212 5.062 1.00 76.81 167 ASN A N 1
ATOM 1403 C CA . ASN A 1 167 ? 4.539 14.056 5.586 1.00 76.81 167 ASN A CA 1
ATOM 1404 C C . ASN A 1 167 ? 5.415 13.231 6.547 1.00 76.81 167 ASN A C 1
ATOM 1406 O O . ASN A 1 167 ? 5.030 13.003 7.691 1.00 76.81 167 ASN A O 1
ATOM 1410 N N . TYR A 1 168 ? 6.633 12.861 6.134 1.00 75.44 168 TYR A N 1
ATOM 1411 C CA . TYR A 1 168 ? 7.559 12.131 7.010 1.00 75.44 168 TYR A CA 1
ATOM 1412 C C . TYR A 1 168 ? 8.050 12.967 8.200 1.00 75.44 168 TYR A C 1
ATOM 1414 O O . TYR A 1 168 ? 8.232 12.430 9.292 1.00 75.44 168 TYR A O 1
ATOM 1422 N N . GLY A 1 169 ? 8.240 14.277 8.018 1.00 77.31 169 GLY A N 1
ATOM 1423 C CA . GLY A 1 169 ? 8.575 15.192 9.110 1.00 77.31 169 GLY A CA 1
ATOM 1424 C C . GLY A 1 169 ? 7.464 15.272 10.157 1.00 77.31 169 GLY A C 1
ATOM 1425 O O . GLY A 1 169 ? 7.739 15.167 11.351 1.00 77.31 169 GLY A O 1
ATOM 1426 N N . LEU A 1 170 ? 6.209 15.383 9.717 1.00 80.81 170 LEU A N 1
ATOM 1427 C CA . LEU A 1 170 ? 5.044 15.385 10.596 1.00 80.81 170 LEU A CA 1
ATOM 1428 C C . LEU A 1 170 ? 4.910 14.048 11.332 1.00 80.81 170 LEU A C 1
ATOM 1430 O O . LEU A 1 170 ? 4.761 14.051 12.548 1.00 80.81 170 LEU A O 1
ATOM 1434 N N . LEU A 1 171 ? 5.059 12.921 10.627 1.00 78.81 171 LEU A N 1
ATOM 1435 C CA . LEU A 1 171 ? 5.075 11.583 11.227 1.00 78.81 171 LEU A CA 1
ATOM 1436 C C . LEU A 1 171 ? 6.106 11.464 12.354 1.00 78.81 171 LEU A C 1
ATOM 1438 O O . LEU A 1 171 ? 5.778 10.975 13.434 1.00 78.81 171 LEU A O 1
ATOM 1442 N N . LEU A 1 172 ? 7.339 11.927 12.123 1.00 80.00 172 LEU A N 1
ATOM 1443 C CA . LEU A 1 172 ? 8.404 11.906 13.129 1.00 80.00 172 LEU A CA 1
ATOM 1444 C C . LEU A 1 172 ? 8.052 12.758 14.351 1.00 80.00 172 LEU A C 1
ATOM 1446 O O . LEU A 1 172 ? 8.214 12.295 15.480 1.00 80.00 172 LEU A O 1
ATOM 1450 N N . ILE A 1 173 ? 7.544 13.974 14.134 1.00 83.75 173 ILE A N 1
ATOM 1451 C CA . ILE A 1 173 ? 7.126 14.878 15.213 1.00 83.75 173 ILE A CA 1
ATOM 1452 C C . ILE A 1 173 ? 5.992 14.246 16.024 1.00 83.75 173 ILE A C 1
ATOM 1454 O O . ILE A 1 173 ? 6.078 14.176 17.248 1.00 83.75 173 ILE A O 1
ATOM 1458 N N . THR A 1 174 ? 4.950 13.741 15.364 1.00 80.00 174 THR A N 1
ATOM 1459 C CA . THR A 1 174 ? 3.809 13.106 16.032 1.00 80.00 174 THR A CA 1
ATOM 1460 C C . THR A 1 174 ? 4.240 11.866 16.809 1.00 80.00 174 THR A C 1
ATOM 1462 O O . THR A 1 174 ? 3.829 11.692 17.955 1.00 80.00 174 THR A O 1
ATOM 1465 N N . TYR A 1 175 ? 5.111 11.034 16.237 1.00 77.31 175 TYR A N 1
ATOM 1466 C CA . TYR A 1 175 ? 5.650 9.864 16.925 1.00 77.31 175 TYR A CA 1
ATOM 1467 C C . TYR A 1 175 ? 6.458 10.253 18.169 1.00 77.31 175 TYR A C 1
ATOM 1469 O O . TYR A 1 175 ? 6.267 9.662 19.231 1.00 77.31 175 TYR A O 1
ATOM 1477 N N . PHE A 1 176 ? 7.307 11.282 18.067 1.00 82.44 176 PHE A N 1
ATOM 1478 C CA . PHE A 1 176 ? 8.065 11.802 19.205 1.00 82.44 176 PHE A CA 1
ATOM 1479 C C . PHE A 1 176 ? 7.142 12.326 20.311 1.00 82.44 176 PHE A C 1
ATOM 1481 O O . PHE A 1 176 ? 7.324 11.968 21.470 1.00 82.44 176 PHE A O 1
ATOM 1488 N N . ILE A 1 177 ? 6.111 13.101 19.957 1.00 80.94 177 ILE A N 1
ATOM 1489 C CA . ILE A 1 177 ? 5.109 13.602 20.910 1.00 80.94 177 ILE A CA 1
ATOM 1490 C C . ILE A 1 177 ? 4.401 12.441 21.620 1.00 80.94 177 ILE A C 1
ATOM 1492 O O . ILE A 1 177 ? 4.265 12.461 22.839 1.00 80.94 177 ILE A O 1
ATOM 1496 N N . ILE A 1 178 ? 3.983 11.406 20.888 1.00 76.12 178 ILE A N 1
ATOM 1497 C CA . ILE A 1 178 ? 3.298 10.241 21.474 1.00 76.12 178 ILE A CA 1
ATOM 1498 C C . ILE A 1 178 ? 4.206 9.470 22.429 1.00 76.12 178 ILE A C 1
ATOM 1500 O O . ILE A 1 178 ? 3.726 8.981 23.449 1.00 76.12 178 ILE A O 1
ATOM 1504 N N . LEU A 1 179 ? 5.491 9.324 22.098 1.00 77.44 179 LEU A N 1
ATOM 1505 C CA . LEU A 1 179 ? 6.454 8.685 22.993 1.00 77.44 179 LEU A CA 1
ATOM 1506 C C . LEU A 1 179 ? 6.751 9.538 24.227 1.00 77.44 179 LEU A C 1
ATOM 1508 O O . LEU A 1 179 ? 6.929 8.978 25.297 1.00 77.44 179 LEU A O 1
ATOM 1512 N N . TRP A 1 180 ? 6.799 10.863 24.082 1.00 79.00 180 TRP A N 1
ATOM 1513 C CA . TRP A 1 180 ? 7.077 11.795 25.177 1.00 79.00 180 TRP A CA 1
ATOM 1514 C C . TRP A 1 180 ? 5.915 11.922 26.172 1.00 79.00 180 TRP A C 1
ATOM 1516 O O . TRP A 1 180 ? 6.135 12.164 27.354 1.00 79.00 180 TRP A O 1
ATOM 1526 N N . LEU A 1 181 ? 4.672 11.800 25.699 1.00 72.38 181 LEU A N 1
ATOM 1527 C CA . LEU A 1 181 ? 3.463 11.916 26.523 1.00 72.38 181 LEU A CA 1
ATOM 1528 C C . LEU A 1 181 ? 3.066 10.614 27.245 1.00 72.38 181 LEU A C 1
ATOM 1530 O O . LEU A 1 181 ? 2.042 10.597 27.928 1.00 72.38 181 LEU A O 1
ATOM 1534 N N . LYS A 1 182 ? 3.828 9.531 27.070 1.00 60.44 182 LYS A N 1
ATOM 1535 C CA . LYS A 1 182 ? 3.642 8.248 27.760 1.00 60.44 182 LYS A CA 1
ATOM 1536 C C . LYS A 1 182 ? 4.652 8.084 28.881 1.00 60.44 182 LYS A C 1
ATOM 1538 O O . LYS A 1 182 ? 4.252 7.488 29.903 1.00 60.44 182 LYS A O 1
#

Foldseek 3Di:
DCLVLLLLQLLLCCLPPVVVPDVCPPVLSVLLSCLLNQLVCQLVVVVLVVCVVVVVVVVHDDSVSSVVVVCCCVPVNVVCCCVVPVVSVCSSLVSQLVLLVVLVVCVVVVPDPSSNVSNCSNNVSSLVVCLQQPQCSQQRPNNPPVDRDGDDDDDRNVVPPCSVVVSVVVSVVSVVVSVVVD

Organism: NCBI:txid1798470

Sequence (182 aa):
MDLPSHILWTYILERVVISNSVNSSPKFVLTSLFFAALPDILESTPFIVYLALHRKKYGLKNFKSIFSFVIDITHNKQDEYDTNFPWAAKISFYTHSFLMSTVFALLLLNFSKWLFFSFLVGYGFHLLADVFLHKDYFSSRPFYPLNNFSIHGFVTWYKIKNFSRYNYGLLLITYFIILWLK

Secondary structure (DSSP, 8-state):
--HHHHHHHHHHHIIIIITTTS---HHHHHHHHHHHHHHHHHHHHHHHHHHHHTTTTTT--SHHHHHHHHHHHHHT-HHHHHHH-HHHHHHHHHHHHHHHHHHHHHHHTT--HHHHHHHHHHHHHHHHHHHHH-TTGGG--TTTTT----------GGGSTTHHHHHHHHHHHHHHHHHHT-

pLDDT: mean 79.99, std 9.97, range [54.5, 95.75]